Protein AF-A0A3E0WHJ1-F1 (afdb_monomer_lite)

Organism: NCBI:txid351052

Foldseek 3Di:
DPPQCVLCVVVVPPDQLLLSLLSSVVSVPDDLVNLQQDFLQNLLPDPDPPVNVVSSVVLQVQAPDNPRRQRSAADSVNHGDDSVVSVVSNQVSCVVRPVDRCPPVVSVVVVVVVVPD

Structure (mmCIF, N/CA/C/O backbone):
data_AF-A0A3E0WHJ1-F1
#
_entry.id   AF-A0A3E0WHJ1-F1
#
loop_
_atom_site.group_PDB
_atom_site.id
_atom_site.type_symbol
_atom_site.label_atom_id
_atom_site.label_alt_id
_atom_site.label_comp_id
_atom_site.label_asym_id
_atom_site.label_entity_id
_atom_site.label_seq_id
_atom_site.pdbx_PDB_ins_code
_atom_site.Cartn_x
_atom_site.Cartn_y
_atom_site.Cartn_z
_atom_site.occupancy
_atom_site.B_iso_or_equiv
_atom_site.auth_seq_id
_atom_site.auth_comp_id
_atom_site.auth_asym_id
_atom_site.auth_atom_id
_atom_site.pdbx_PDB_model_num
ATOM 1 N N . MET A 1 1 ? -18.400 -5.402 -0.397 1.00 41.28 1 MET A N 1
ATOM 2 C CA . MET A 1 1 ? -17.145 -4.955 0.248 1.00 41.28 1 MET A CA 1
ATOM 3 C C . MET A 1 1 ? -17.197 -3.437 0.461 1.00 41.28 1 MET A C 1
ATOM 5 O O . MET A 1 1 ? -16.656 -2.709 -0.348 1.00 41.28 1 MET A O 1
ATOM 9 N N . GLY A 1 2 ? -17.919 -2.938 1.480 1.00 45.31 2 GLY A N 1
ATOM 10 C CA . GLY A 1 2 ? -18.137 -1.483 1.681 1.00 45.31 2 GLY A CA 1
ATOM 11 C C . GLY A 1 2 ? -17.780 -0.936 3.072 1.00 45.31 2 GLY A C 1
ATOM 12 O O . GLY A 1 2 ? -17.777 0.267 3.283 1.00 45.31 2 GLY A O 1
ATOM 13 N N . VAL A 1 3 ? -17.441 -1.806 4.029 1.00 48.66 3 VAL A N 1
ATOM 14 C CA . VAL A 1 3 ? -17.268 -1.435 5.450 1.00 48.66 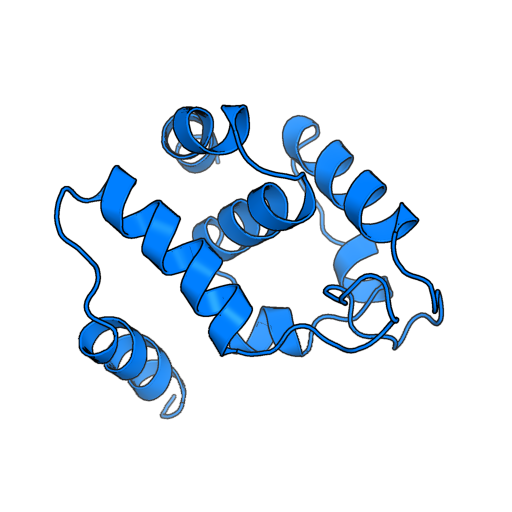3 VAL A CA 1
ATOM 15 C C . VAL A 1 3 ? -15.883 -0.831 5.745 1.00 48.66 3 VAL A C 1
ATOM 17 O O . VAL A 1 3 ? -15.711 -0.108 6.725 1.00 48.66 3 VAL A O 1
ATOM 20 N N . CYS A 1 4 ? -14.887 -1.116 4.902 1.00 57.88 4 CYS A N 1
ATOM 21 C CA . CYS A 1 4 ? -13.504 -0.672 5.076 1.00 57.88 4 CYS A CA 1
ATOM 22 C C . CYS A 1 4 ? -13.339 0.838 4.797 1.00 57.88 4 CYS A C 1
ATOM 24 O O . CYS A 1 4 ? -12.754 1.569 5.598 1.00 57.88 4 CYS A O 1
ATOM 26 N N . MET A 1 5 ? -13.947 1.338 3.717 1.00 63.97 5 MET A N 1
ATOM 27 C CA . MET A 1 5 ? -13.789 2.727 3.267 1.00 63.97 5 MET A CA 1
ATOM 28 C C . MET A 1 5 ? -14.422 3.759 4.201 1.00 63.97 5 MET A C 1
ATOM 30 O O . MET A 1 5 ? -13.793 4.772 4.503 1.00 63.97 5 MET A O 1
ATOM 34 N N . GLU A 1 6 ? -15.622 3.498 4.723 1.00 63.22 6 GLU A N 1
ATOM 35 C CA . GLU A 1 6 ? -16.288 4.406 5.670 1.00 63.22 6 GLU A CA 1
ATOM 36 C C . GLU A 1 6 ? -15.483 4.569 6.965 1.00 63.22 6 GLU A C 1
ATOM 38 O O . GLU A 1 6 ? -15.370 5.669 7.508 1.00 63.22 6 GLU A O 1
ATOM 43 N N . LYS A 1 7 ? -14.855 3.481 7.430 1.00 62.56 7 LYS A N 1
ATOM 44 C CA . LYS A 1 7 ? -13.991 3.494 8.615 1.00 62.56 7 LYS A CA 1
ATOM 45 C C . LYS A 1 7 ? -12.646 4.169 8.350 1.00 62.56 7 LYS A C 1
ATOM 47 O O . LYS A 1 7 ? -12.102 4.778 9.263 1.00 62.56 7 LYS A O 1
ATOM 52 N N . LEU A 1 8 ? -12.113 4.100 7.128 1.00 65.81 8 LEU A N 1
ATOM 53 C CA . LEU A 1 8 ? -10.827 4.708 6.752 1.00 65.81 8 LEU A CA 1
ATOM 54 C C . LEU A 1 8 ? -10.937 6.165 6.259 1.00 65.81 8 LEU A C 1
ATOM 56 O O . LEU A 1 8 ? -9.955 6.911 6.312 1.00 65.81 8 LEU A O 1
ATOM 60 N N . GLN A 1 9 ? -12.123 6.616 5.848 1.00 66.81 9 GLN A N 1
ATOM 61 C CA . GLN A 1 9 ? -12.393 7.971 5.345 1.00 66.81 9 GLN A CA 1
ATOM 62 C C . GLN A 1 9 ? -11.856 9.112 6.238 1.00 66.81 9 GLN A C 1
ATOM 64 O O . GLN A 1 9 ? -11.198 10.022 5.711 1.00 66.81 9 GLN A O 1
ATOM 69 N N . PRO A 1 10 ? -12.035 9.087 7.578 1.00 66.81 10 PRO A N 1
ATOM 70 C CA . PRO A 1 10 ? -11.486 10.121 8.462 1.00 66.81 10 PRO A CA 1
ATOM 71 C C . PRO A 1 10 ? -9.954 10.241 8.393 1.00 66.81 10 PRO A C 1
ATOM 73 O O . PRO A 1 10 ? -9.392 11.315 8.624 1.00 66.81 10 PRO A O 1
ATOM 76 N N . PHE A 1 11 ? -9.271 9.155 8.031 1.00 63.72 11 PHE A N 1
ATOM 77 C CA . PHE A 1 11 ? -7.814 9.027 8.011 1.00 63.72 11 PHE A CA 1
ATOM 78 C C . PHE A 1 11 ? -7.219 9.477 6.681 1.00 63.72 11 PHE A C 1
ATOM 80 O O . PHE A 1 11 ? -6.072 9.932 6.636 1.00 63.72 11 PHE A O 1
ATOM 87 N N . PHE A 1 12 ? -7.997 9.410 5.601 1.00 69.50 12 PHE A N 1
ATOM 88 C CA . PHE A 1 12 ? -7.548 9.820 4.277 1.00 69.50 12 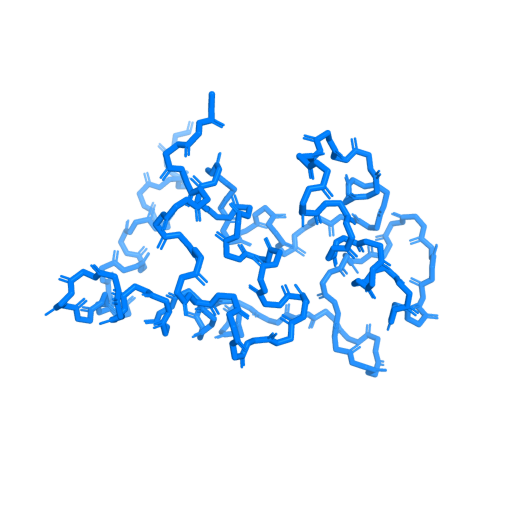PHE A CA 1
ATOM 89 C C . PHE A 1 12 ? -7.374 11.335 4.171 1.00 69.50 12 PHE A C 1
ATOM 91 O O . PHE A 1 12 ? -6.382 11.788 3.607 1.00 69.50 12 PHE A O 1
ATOM 98 N N . ARG A 1 13 ? -8.212 12.145 4.828 1.00 65.88 13 ARG A N 1
ATOM 99 C CA . ARG A 1 13 ? -8.209 13.618 4.675 1.00 65.88 13 ARG A CA 1
ATOM 100 C C . ARG A 1 13 ? -6.865 14.324 4.913 1.00 65.88 13 ARG A C 1
ATOM 102 O O . ARG A 1 13 ? -6.670 15.416 4.394 1.00 65.88 13 ARG A O 1
ATOM 109 N N . ARG A 1 14 ? -5.941 13.748 5.692 1.00 67.62 14 ARG A N 1
ATOM 110 C CA . ARG A 1 14 ? -4.668 14.402 6.079 1.00 67.62 14 ARG A CA 1
ATOM 111 C C . ARG A 1 14 ? -3.405 13.639 5.682 1.00 67.62 14 ARG A C 1
ATOM 113 O O . ARG A 1 14 ? -2.312 13.992 6.121 1.00 67.62 14 ARG A O 1
ATOM 120 N N . ARG A 1 15 ? -3.532 12.568 4.899 1.00 73.56 15 ARG A N 1
ATOM 121 C CA . ARG A 1 15 ? -2.405 11.683 4.565 1.00 73.56 15 ARG A CA 1
ATOM 122 C C . ARG A 1 15 ? -1.975 11.838 3.110 1.00 73.56 15 ARG A C 1
ATOM 124 O O . ARG A 1 15 ? -2.844 12.084 2.280 1.00 73.56 15 ARG A O 1
ATOM 131 N N . PRO A 1 16 ? -0.689 11.647 2.781 1.00 84.88 16 PRO A N 1
ATOM 132 C CA . PRO A 1 16 ? -0.262 11.425 1.404 1.00 84.88 16 PRO A CA 1
ATOM 133 C C . PRO A 1 16 ? -0.848 10.122 0.852 1.00 84.88 16 PRO A C 1
ATOM 135 O O . PRO A 1 16 ? -1.065 9.172 1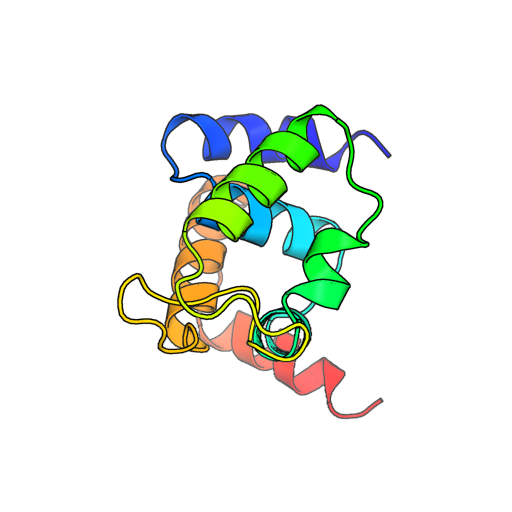.609 1.00 84.88 16 PRO A O 1
ATOM 138 N N . SER A 1 17 ? -1.033 10.051 -0.460 1.00 88.56 17 SER A N 1
ATOM 139 C CA . SER A 1 17 ? -1.707 8.943 -1.152 1.00 88.56 17 SER A CA 1
ATOM 140 C C . SER A 1 17 ? -1.069 7.582 -0.903 1.00 88.56 17 SER A C 1
ATOM 142 O O . SER A 1 17 ? -1.776 6.633 -0.582 1.00 88.56 17 SER A O 1
ATOM 144 N N . LYS A 1 18 ? 0.267 7.511 -0.856 1.00 89.50 18 LYS A N 1
ATOM 145 C CA . LYS A 1 18 ? 1.000 6.296 -0.466 1.00 89.50 18 LYS A CA 1
ATOM 146 C C . LYS A 1 18 ? 0.579 5.751 0.899 1.00 89.50 18 LYS A C 1
ATOM 148 O O . LYS A 1 18 ? 0.360 4.558 1.050 1.00 89.50 18 LYS A O 1
ATOM 153 N N . SER A 1 19 ? 0.430 6.619 1.902 1.00 86.44 19 SER A N 1
ATOM 154 C CA . SER A 1 19 ? -0.021 6.189 3.230 1.00 86.44 19 SER A CA 1
ATOM 155 C C . SER A 1 19 ? -1.489 5.766 3.229 1.00 86.44 19 SER A C 1
ATOM 157 O O . SER A 1 19 ? -1.836 4.849 3.961 1.00 86.44 19 SER A O 1
ATOM 159 N N . ARG A 1 20 ? -2.347 6.414 2.429 1.00 85.75 20 ARG A N 1
ATOM 160 C CA . ARG A 1 20 ? -3.761 6.018 2.288 1.00 85.75 20 ARG A CA 1
ATOM 161 C C . ARG A 1 20 ? -3.879 4.623 1.686 1.00 85.75 20 ARG A C 1
ATOM 163 O O . ARG A 1 20 ? -4.602 3.795 2.224 1.00 85.75 20 ARG A O 1
ATOM 170 N N . LEU A 1 21 ? -3.105 4.365 0.635 1.00 89.31 21 LEU A N 1
ATOM 171 C CA . LEU A 1 21 ? -3.044 3.077 -0.041 1.00 89.31 21 LEU A CA 1
ATOM 172 C C . LEU A 1 21 ? -2.552 1.965 0.892 1.00 89.31 21 LEU A C 1
ATOM 174 O O . LEU A 1 21 ? -3.211 0.942 0.999 1.00 89.31 21 LEU A O 1
ATOM 178 N N . ILE A 1 22 ? -1.461 2.192 1.634 1.00 88.69 22 ILE A N 1
ATOM 179 C CA . ILE A 1 22 ? -0.963 1.231 2.635 1.00 88.69 22 ILE A CA 1
ATOM 180 C C . ILE A 1 22 ? -2.054 0.889 3.658 1.00 88.69 22 ILE A C 1
ATOM 182 O O . ILE A 1 22 ? -2.258 -0.278 3.970 1.00 88.69 22 ILE A O 1
ATOM 186 N N . LEU A 1 23 ? -2.773 1.893 4.170 1.00 82.56 23 LEU A N 1
ATOM 187 C CA . LEU A 1 23 ? -3.840 1.665 5.147 1.00 82.56 23 LEU A CA 1
ATOM 188 C C . LEU A 1 23 ? -5.006 0.864 4.574 1.00 82.56 23 LEU A C 1
ATOM 190 O O . LEU A 1 23 ? -5.524 -0.008 5.264 1.00 82.56 23 LEU A O 1
ATOM 194 N N . PHE A 1 24 ? -5.398 1.155 3.334 1.00 84.19 24 PHE A N 1
ATOM 195 C CA . PHE A 1 24 ? -6.427 0.390 2.642 1.00 84.19 24 PHE A CA 1
ATOM 196 C C . PHE A 1 24 ? -6.004 -1.071 2.466 1.00 84.19 24 PHE A C 1
ATOM 198 O O . PHE A 1 24 ? -6.726 -1.959 2.896 1.00 84.19 24 PHE A O 1
ATOM 205 N N . LEU A 1 25 ? -4.810 -1.323 1.923 1.00 86.44 25 LEU A N 1
ATOM 206 C CA . LEU A 1 25 ? -4.330 -2.684 1.672 1.00 86.44 25 LEU A CA 1
ATOM 207 C C . LEU A 1 25 ? -4.230 -3.505 2.965 1.00 86.44 25 LEU A C 1
ATOM 209 O O . LEU A 1 25 ? -4.671 -4.647 3.002 1.00 86.44 25 LEU A O 1
ATOM 213 N N . VAL A 1 26 ? -3.739 -2.918 4.059 1.00 81.69 26 VAL A N 1
ATOM 214 C CA . VAL A 1 26 ? -3.725 -3.609 5.361 1.00 81.69 26 VAL A CA 1
ATOM 215 C C . VAL A 1 26 ? -5.138 -3.939 5.839 1.00 81.69 26 VAL A C 1
ATOM 217 O O . VAL A 1 26 ? -5.375 -5.024 6.363 1.00 81.69 26 VAL A O 1
ATOM 220 N N . ALA A 1 27 ? -6.093 -3.029 5.654 1.00 76.44 27 ALA A N 1
ATOM 221 C CA . ALA A 1 27 ? -7.478 -3.265 6.045 1.00 76.44 27 ALA A CA 1
ATOM 222 C C . ALA A 1 27 ? -8.197 -4.299 5.153 1.00 76.44 27 ALA A C 1
ATOM 224 O O . ALA A 1 27 ? -9.110 -4.967 5.634 1.00 76.44 27 ALA A O 1
ATOM 225 N N . GLU A 1 28 ? -7.755 -4.475 3.905 1.00 78.31 28 GLU A N 1
ATOM 226 C CA . GLU A 1 28 ? -8.181 -5.564 3.012 1.00 78.31 28 GLU A CA 1
ATOM 227 C C . GLU A 1 28 ? -7.480 -6.904 3.311 1.00 78.31 28 GLU A C 1
ATOM 229 O O . GLU A 1 28 ? -7.817 -7.921 2.710 1.00 78.31 28 GLU A O 1
ATOM 234 N N . GLY A 1 29 ? -6.541 -6.931 4.264 1.00 75.81 29 GLY A N 1
ATOM 235 C CA . GLY A 1 29 ? -5.917 -8.157 4.768 1.00 75.81 29 GLY A CA 1
ATOM 236 C C . GLY A 1 29 ? -4.465 -8.383 4.346 1.00 75.81 29 GLY A C 1
ATOM 237 O O . GLY A 1 29 ? -3.908 -9.421 4.688 1.00 75.81 29 GLY A O 1
ATOM 238 N N . TYR A 1 30 ? -3.823 -7.438 3.651 1.00 82.38 30 TYR A N 1
ATOM 239 C CA . TYR A 1 30 ? -2.396 -7.555 3.331 1.00 82.38 30 TYR A CA 1
ATOM 240 C C . TYR A 1 30 ? -1.536 -7.401 4.591 1.00 82.38 30 TYR A C 1
ATOM 242 O O . TYR A 1 30 ? -1.672 -6.426 5.341 1.00 82.38 30 TYR A O 1
ATOM 250 N N . SER A 1 31 ? -0.597 -8.324 4.801 1.00 81.56 31 SER A N 1
ATOM 251 C CA . SER A 1 31 ? 0.362 -8.224 5.902 1.00 81.56 31 SER A CA 1
ATOM 252 C C . SER A 1 31 ? 1.474 -7.209 5.586 1.00 81.56 31 SER A C 1
ATOM 254 O O . SER A 1 31 ? 1.740 -6.871 4.432 1.00 81.56 31 SER A O 1
ATOM 256 N N . VAL A 1 32 ? 2.178 -6.707 6.609 1.00 82.88 32 VAL A N 1
ATOM 257 C CA . VAL A 1 32 ? 3.347 -5.831 6.383 1.00 82.88 32 VAL A CA 1
ATOM 258 C C . VAL A 1 32 ? 4.459 -6.529 5.584 1.00 82.88 32 VAL A C 1
ATOM 260 O O . VAL A 1 32 ? 5.002 -5.886 4.683 1.00 82.88 32 VAL A O 1
ATOM 263 N N . PRO A 1 33 ? 4.807 -7.805 5.849 1.00 83.81 33 PRO A N 1
ATOM 264 C CA . PRO A 1 33 ? 5.720 -8.558 4.991 1.00 83.81 33 PRO A CA 1
ATOM 265 C C . PRO A 1 33 ? 5.299 -8.602 3.517 1.00 83.81 33 PRO A C 1
ATOM 267 O O . PRO A 1 33 ? 6.159 -8.413 2.653 1.00 83.81 33 PRO A O 1
ATOM 270 N N . ASP A 1 34 ? 4.006 -8.770 3.222 1.00 87.69 34 ASP A N 1
ATOM 271 C CA . ASP A 1 34 ? 3.505 -8.769 1.839 1.00 87.69 34 ASP A CA 1
ATOM 272 C C . ASP A 1 34 ? 3.754 -7.421 1.174 1.00 87.69 34 ASP A C 1
ATOM 274 O O . ASP A 1 34 ? 4.295 -7.349 0.074 1.00 87.69 34 ASP A O 1
ATOM 278 N N . LEU A 1 35 ? 3.442 -6.329 1.873 1.00 90.00 35 LEU A N 1
ATOM 279 C CA . LEU A 1 35 ? 3.644 -4.979 1.348 1.00 90.00 35 LEU A CA 1
ATOM 280 C C . LEU A 1 35 ? 5.126 -4.628 1.152 1.00 90.00 35 LEU A C 1
ATOM 282 O O . LEU A 1 35 ? 5.455 -3.865 0.247 1.00 90.00 35 LEU A O 1
ATOM 286 N N . LEU A 1 36 ? 6.028 -5.176 1.973 1.00 87.31 36 LEU A N 1
ATOM 287 C CA . LEU A 1 36 ? 7.476 -5.004 1.804 1.00 87.31 36 LEU A CA 1
ATOM 288 C C . LEU A 1 36 ? 8.005 -5.719 0.556 1.00 87.31 36 LEU A C 1
ATOM 290 O O . LEU A 1 36 ? 8.946 -5.232 -0.072 1.00 87.31 36 LEU A O 1
ATOM 294 N N . ARG A 1 37 ? 7.424 -6.877 0.225 1.00 89.38 37 ARG A N 1
ATOM 295 C CA . ARG A 1 37 ? 7.814 -7.703 -0.927 1.00 89.38 37 ARG A CA 1
ATOM 296 C C . ARG A 1 37 ? 7.080 -7.319 -2.209 1.00 89.38 37 ARG A C 1
ATOM 298 O O . ARG A 1 37 ? 7.575 -7.645 -3.282 1.00 89.38 37 ARG A O 1
ATOM 305 N N . MET A 1 38 ? 5.958 -6.609 -2.094 1.00 93.56 38 MET A N 1
ATOM 306 C CA . MET A 1 38 ? 5.127 -6.199 -3.220 1.00 93.56 38 MET A CA 1
ATOM 307 C C . MET A 1 38 ? 5.934 -5.395 -4.236 1.00 93.56 38 MET A C 1
ATOM 309 O O . MET A 1 38 ? 6.495 -4.339 -3.930 1.00 93.56 38 MET A O 1
ATOM 313 N N . SER A 1 39 ? 5.956 -5.898 -5.459 1.00 93.56 39 SER A N 1
ATOM 314 C CA . SER A 1 39 ? 6.589 -5.280 -6.614 1.00 93.56 39 SER A CA 1
ATOM 315 C C . SER A 1 39 ? 5.683 -4.247 -7.283 1.00 93.56 39 SER A C 1
ATOM 317 O O . SER A 1 39 ? 4.461 -4.244 -7.109 1.00 93.56 39 SER A O 1
ATOM 319 N N . VAL A 1 40 ? 6.276 -3.364 -8.088 1.00 91.44 40 VAL A N 1
ATOM 320 C CA . VAL A 1 40 ? 5.549 -2.387 -8.916 1.00 91.44 40 VAL A CA 1
ATOM 321 C C . VAL A 1 40 ? 4.488 -3.069 -9.786 1.00 91.44 40 VAL A C 1
ATOM 323 O O . VAL A 1 40 ? 3.374 -2.558 -9.896 1.00 91.44 40 VAL A O 1
ATOM 326 N N . LYS A 1 41 ? 4.813 -4.230 -10.369 1.00 93.00 41 LYS A N 1
ATOM 327 C CA . LYS A 1 41 ? 3.890 -5.019 -11.197 1.00 93.00 41 LYS A CA 1
ATOM 328 C C . LYS A 1 41 ? 2.721 -5.597 -10.403 1.00 93.00 41 LYS A C 1
ATOM 330 O O . LYS A 1 41 ? 1.579 -5.563 -10.857 1.00 93.00 41 LYS A O 1
ATOM 335 N N . GLU A 1 42 ? 2.992 -6.139 -9.221 1.00 94.12 42 GLU A N 1
ATOM 336 C CA . GLU A 1 42 ? 1.929 -6.639 -8.343 1.00 94.12 42 GLU A CA 1
ATOM 337 C C . GLU A 1 42 ? 1.017 -5.493 -7.917 1.00 94.12 42 GLU A C 1
ATOM 339 O O . GLU A 1 42 ? -0.197 -5.601 -8.053 1.00 94.12 42 GLU A O 1
ATOM 344 N N . LEU A 1 43 ? 1.586 -4.352 -7.512 1.00 94.06 43 LEU A N 1
ATOM 345 C CA . LEU A 1 43 ? 0.791 -3.188 -7.132 1.00 94.06 43 LEU A CA 1
ATOM 346 C C . LEU A 1 43 ? -0.075 -2.670 -8.294 1.00 94.06 43 LEU A C 1
ATOM 348 O O . LEU A 1 43 ? -1.234 -2.320 -8.075 1.00 94.06 43 LEU A O 1
ATOM 352 N N . SER A 1 44 ? 0.459 -2.612 -9.518 1.00 92.31 44 SER A N 1
ATOM 353 C CA . SER A 1 44 ? -0.279 -2.115 -10.690 1.00 92.31 44 SER A CA 1
ATOM 354 C C . SER A 1 44 ? -1.411 -3.043 -11.137 1.00 92.31 44 SER A C 1
ATOM 356 O O . SER A 1 44 ? -2.382 -2.568 -11.724 1.00 92.31 44 SER A O 1
ATOM 358 N N . SER A 1 45 ? -1.313 -4.338 -10.825 1.00 93.69 45 SER A N 1
ATOM 359 C CA . SER A 1 45 ? -2.303 -5.360 -11.185 1.00 93.69 45 SER A CA 1
ATOM 360 C C . SER A 1 45 ? -3.382 -5.597 -10.126 1.00 93.69 45 SER A C 1
ATOM 362 O O . SER A 1 45 ? -4.311 -6.361 -10.383 1.00 93.69 45 SER A O 1
ATOM 364 N N . LEU A 1 46 ? -3.306 -4.934 -8.964 1.00 92.56 46 LEU A N 1
ATOM 365 C CA . LEU A 1 46 ? -4.356 -5.024 -7.952 1.00 92.56 46 LEU A CA 1
ATOM 366 C C . LEU A 1 46 ? -5.686 -4.481 -8.487 1.00 92.56 46 LEU A C 1
ATOM 368 O O . LEU A 1 46 ? -5.758 -3.342 -8.967 1.00 92.56 46 LEU A O 1
ATOM 372 N N . ASP A 1 47 ? -6.739 -5.281 -8.327 1.00 91.44 47 ASP A N 1
ATOM 373 C CA . ASP A 1 47 ? -8.119 -4.875 -8.580 1.00 91.44 47 ASP A CA 1
ATOM 374 C C . ASP A 1 47 ? -8.635 -4.062 -7.385 1.00 91.44 47 ASP A C 1
ATOM 376 O O . ASP A 1 47 ? -9.118 -4.596 -6.386 1.00 91.44 47 ASP A O 1
ATOM 380 N N . LEU A 1 48 ? -8.411 -2.748 -7.447 1.00 89.12 48 LEU A N 1
ATOM 381 C CA . LEU A 1 48 ? -8.754 -1.807 -6.384 1.00 89.12 48 LEU A CA 1
ATOM 382 C C . LEU A 1 48 ? -10.041 -1.052 -6.736 1.00 89.12 48 LEU A C 1
ATOM 384 O O . LEU A 1 48 ? -10.218 -0.676 -7.897 1.00 89.12 48 LEU A O 1
ATOM 388 N N . PRO A 1 49 ? -10.889 -0.721 -5.742 1.00 86.94 49 PRO A N 1
ATOM 389 C CA . PRO A 1 49 ? -12.011 0.189 -5.950 1.00 86.94 49 PRO A CA 1
ATOM 390 C C . PRO A 1 49 ? -11.560 1.503 -6.601 1.00 86.94 49 PRO A C 1
ATOM 392 O O . PRO A 1 49 ? -10.472 1.999 -6.304 1.00 86.94 49 PRO A O 1
ATOM 395 N N . GLU A 1 50 ? -12.413 2.104 -7.435 1.00 85.75 50 GLU A N 1
ATOM 396 C CA . GLU A 1 50 ? -12.105 3.332 -8.192 1.00 85.75 50 GLU A CA 1
ATOM 397 C C . GLU A 1 50 ? -11.594 4.478 -7.298 1.00 85.75 50 GLU A C 1
ATOM 399 O O . GLU A 1 50 ? -10.655 5.191 -7.638 1.00 85.75 50 GLU A O 1
ATOM 404 N N . GLU A 1 51 ? -12.149 4.611 -6.095 1.00 82.12 51 GLU A N 1
ATOM 405 C CA . GLU A 1 51 ? -11.735 5.629 -5.123 1.00 82.12 51 GLU A CA 1
ATOM 406 C C . GLU A 1 51 ? -10.286 5.451 -4.631 1.00 82.12 51 GLU A C 1
ATOM 408 O O . GLU A 1 51 ? -9.637 6.414 -4.214 1.00 82.12 51 GLU A O 1
ATOM 413 N N . ILE A 1 52 ? -9.774 4.219 -4.664 1.00 87.81 52 ILE A N 1
ATOM 414 C CA . ILE A 1 52 ? -8.434 3.844 -4.202 1.00 87.81 52 ILE A CA 1
ATOM 415 C C . ILE A 1 52 ? -7.442 3.733 -5.360 1.00 87.81 52 ILE A C 1
ATOM 417 O O . ILE A 1 52 ? -6.252 4.004 -5.163 1.00 87.81 52 ILE A O 1
ATOM 421 N N . SER A 1 53 ? -7.903 3.388 -6.565 1.00 90.38 53 SER A N 1
ATOM 422 C CA . SER A 1 53 ? -7.047 3.257 -7.750 1.00 90.38 53 SER A CA 1
ATOM 423 C C . SER A 1 53 ? -6.267 4.547 -8.035 1.00 90.38 53 SER A C 1
ATOM 425 O O . SER A 1 53 ? -5.070 4.491 -8.310 1.00 90.38 53 SER A O 1
ATOM 427 N N . HIS A 1 54 ? -6.873 5.715 -7.803 1.00 90.50 54 HIS A N 1
ATOM 428 C CA . HIS A 1 54 ? -6.178 7.001 -7.889 1.00 90.50 54 HIS A CA 1
ATOM 429 C C . HIS A 1 54 ? -4.951 7.093 -6.953 1.00 90.50 54 HIS A C 1
ATOM 431 O O . HIS A 1 54 ? -3.902 7.602 -7.351 1.00 90.50 54 HIS A O 1
ATOM 437 N N . TYR A 1 55 ? -5.021 6.557 -5.726 1.00 90.44 55 TYR A N 1
ATOM 438 C CA . TYR A 1 55 ? -3.877 6.559 -4.799 1.00 90.44 55 TYR A CA 1
ATOM 439 C C . TYR A 1 55 ? -2.775 5.583 -5.205 1.00 90.44 55 TYR A C 1
ATOM 441 O O . TYR A 1 55 ? -1.597 5.856 -4.942 1.00 90.44 55 TYR A O 1
ATOM 449 N N . ARG A 1 56 ? -3.140 4.459 -5.831 1.00 92.94 56 ARG A N 1
ATOM 450 C CA . ARG A 1 56 ? -2.185 3.547 -6.471 1.00 92.94 56 ARG A CA 1
ATOM 451 C C . ARG A 1 56 ? -1.441 4.274 -7.579 1.00 92.94 56 ARG A C 1
ATOM 453 O O . ARG A 1 56 ? -0.214 4.304 -7.548 1.00 92.94 56 ARG A O 1
ATOM 460 N N . ASP A 1 57 ? -2.165 4.914 -8.485 1.00 91.44 57 ASP A N 1
ATOM 461 C CA . ASP A 1 57 ? -1.575 5.570 -9.651 1.00 91.44 57 ASP A CA 1
ATOM 462 C C . ASP A 1 57 ? -0.636 6.712 -9.231 1.00 91.44 57 ASP A C 1
ATOM 464 O O . ASP A 1 57 ? 0.503 6.783 -9.692 1.00 91.44 57 ASP A O 1
ATOM 468 N N . GLU A 1 58 ? -1.034 7.536 -8.255 1.00 89.75 58 GLU A N 1
ATOM 469 C CA . GLU A 1 58 ? -0.132 8.535 -7.673 1.00 89.75 58 GLU A CA 1
ATOM 470 C C . GLU A 1 58 ? 1.094 7.902 -7.008 1.00 89.75 58 GLU A C 1
ATOM 472 O O . GLU A 1 58 ? 2.204 8.411 -7.145 1.00 89.75 58 GLU A O 1
ATOM 477 N N . THR A 1 59 ? 0.922 6.792 -6.286 1.00 89.25 59 THR A N 1
ATOM 478 C CA . THR A 1 59 ? 2.043 6.093 -5.643 1.00 89.25 59 THR A CA 1
ATOM 479 C C . THR A 1 59 ? 3.053 5.602 -6.675 1.00 89.25 59 THR A C 1
ATOM 481 O O . THR A 1 59 ? 4.251 5.797 -6.458 1.00 89.25 59 THR A O 1
ATOM 484 N N . LEU A 1 60 ? 2.573 5.044 -7.791 1.00 89.00 60 LEU A N 1
ATOM 485 C CA . LEU A 1 60 ? 3.381 4.554 -8.907 1.00 89.00 60 LEU A CA 1
ATOM 486 C C . LEU A 1 60 ? 4.132 5.687 -9.626 1.00 89.00 60 LEU A C 1
ATOM 488 O O . LEU A 1 60 ? 5.306 5.522 -9.948 1.00 89.00 60 LEU A O 1
ATOM 492 N N . LEU A 1 61 ? 3.516 6.865 -9.792 1.00 86.00 61 LEU A N 1
ATOM 493 C CA . LEU A 1 61 ? 4.155 8.036 -10.419 1.00 86.00 61 LEU A CA 1
ATOM 494 C C . LEU A 1 6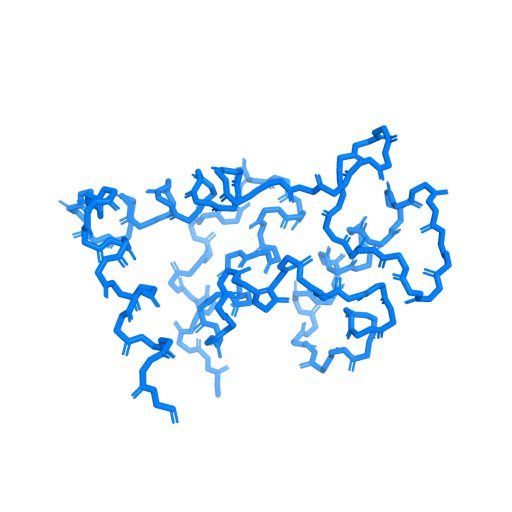1 ? 5.408 8.532 -9.676 1.00 86.00 61 LEU A C 1
ATOM 496 O O . LEU A 1 61 ? 6.284 9.147 -10.282 1.00 86.00 61 LEU A O 1
ATOM 500 N N . PHE A 1 62 ? 5.510 8.289 -8.367 1.00 77.56 62 PHE A N 1
ATOM 501 C CA . PHE A 1 62 ? 6.658 8.718 -7.557 1.00 77.56 62 PHE A CA 1
ATOM 502 C C . PHE A 1 62 ? 7.786 7.683 -7.470 1.00 77.56 62 PHE A C 1
ATOM 504 O O . PHE A 1 62 ? 8.775 7.926 -6.767 1.00 77.56 62 PHE A O 1
ATOM 511 N N . ILE A 1 63 ? 7.648 6.533 -8.130 1.00 81.50 63 ILE A N 1
ATOM 512 C CA . ILE A 1 63 ? 8.664 5.482 -8.117 1.00 81.50 63 ILE A CA 1
ATOM 513 C C . ILE A 1 63 ? 9.725 5.826 -9.162 1.00 81.50 63 ILE A C 1
ATOM 515 O O . ILE A 1 63 ? 9.443 5.965 -10.347 1.00 81.50 63 ILE A O 1
ATOM 519 N N . LYS A 1 64 ? 10.964 6.010 -8.696 1.00 66.44 64 LYS A N 1
ATOM 520 C CA . LYS A 1 64 ? 12.090 6.445 -9.534 1.00 66.44 64 LYS A CA 1
ATOM 521 C C . LYS A 1 64 ? 12.633 5.316 -10.420 1.00 66.44 64 LYS A C 1
ATOM 523 O O . LYS A 1 64 ? 13.161 5.593 -11.491 1.00 66.44 64 LYS A O 1
ATOM 528 N N . ASP A 1 65 ? 12.524 4.075 -9.949 1.00 66.44 65 ASP A N 1
ATOM 529 C CA . ASP A 1 65 ? 12.873 2.855 -10.677 1.00 66.44 65 ASP A CA 1
ATOM 530 C C . ASP A 1 65 ? 11.583 2.117 -11.045 1.00 66.44 65 ASP A C 1
ATOM 532 O O . ASP A 1 65 ? 10.947 1.490 -10.201 1.00 66.44 65 ASP A O 1
ATOM 536 N N . THR A 1 66 ? 11.170 2.245 -12.302 1.00 66.19 66 THR A N 1
ATOM 537 C CA . THR A 1 66 ? 9.929 1.655 -12.817 1.00 66.19 66 THR A CA 1
ATOM 538 C C . THR A 1 66 ? 10.115 0.215 -13.288 1.00 66.19 66 THR A C 1
ATOM 540 O O . THR A 1 66 ? 9.259 -0.294 -14.013 1.00 66.19 66 THR A O 1
ATOM 543 N N . SER A 1 67 ? 11.232 -0.442 -12.950 1.00 76.88 67 SER A N 1
ATOM 544 C CA . SER A 1 67 ? 11.388 -1.860 -13.265 1.00 76.88 67 SER A CA 1
ATOM 545 C C . SER A 1 67 ? 10.282 -2.670 -12.588 1.00 76.88 67 SER A C 1
ATOM 547 O O . SER A 1 67 ? 9.923 -2.437 -11.435 1.00 76.88 67 SER A O 1
ATOM 549 N N . GLU A 1 68 ? 9.715 -3.631 -13.318 1.00 76.62 68 GLU A N 1
ATOM 550 C CA . GLU A 1 68 ? 8.555 -4.402 -12.852 1.00 76.62 68 GLU A CA 1
ATOM 551 C C . GLU A 1 68 ? 8.800 -5.113 -11.512 1.00 76.62 68 GLU A C 1
ATOM 553 O O . GLU A 1 68 ? 7.857 -5.303 -10.748 1.00 76.62 68 GLU A O 1
ATOM 558 N N . GLY A 1 69 ? 10.055 -5.478 -11.224 1.00 81.31 69 GLY A N 1
ATOM 559 C CA . GLY A 1 69 ? 10.479 -6.138 -9.986 1.00 81.31 69 GLY A CA 1
ATOM 560 C C . GLY A 1 69 ? 10.943 -5.194 -8.873 1.00 81.31 69 GLY A C 1
ATOM 561 O O . GLY A 1 69 ? 11.325 -5.668 -7.804 1.00 81.31 69 GLY A O 1
ATOM 562 N N . ALA A 1 70 ? 10.941 -3.878 -9.094 1.00 86.19 70 ALA A N 1
ATOM 563 C CA . ALA A 1 70 ? 11.265 -2.925 -8.044 1.00 86.19 70 ALA A CA 1
ATOM 564 C C . ALA A 1 70 ? 10.198 -2.983 -6.935 1.00 86.19 70 ALA A C 1
ATOM 566 O O . ALA A 1 70 ? 9.012 -3.139 -7.237 1.00 86.19 70 ALA A O 1
ATOM 567 N N . PRO A 1 71 ? 10.571 -2.813 -5.654 1.00 90.44 71 PRO A N 1
ATOM 568 C CA . PRO A 1 71 ? 9.592 -2.710 -4.578 1.00 90.44 71 PRO A CA 1
ATOM 569 C C . PRO A 1 71 ? 8.619 -1.559 -4.838 1.00 90.44 71 PRO A C 1
ATOM 571 O O . PRO A 1 71 ? 9.044 -0.457 -5.178 1.00 90.44 71 PRO A O 1
ATOM 574 N N . ALA A 1 72 ? 7.323 -1.786 -4.663 1.00 91.06 72 ALA A N 1
ATOM 575 C CA . ALA A 1 72 ? 6.288 -0.802 -4.964 1.00 91.06 72 ALA A CA 1
ATOM 576 C C . ALA A 1 72 ? 6.316 0.392 -3.996 1.00 91.06 72 ALA A C 1
ATOM 578 O O . ALA A 1 72 ? 6.082 1.547 -4.360 1.00 91.06 72 ALA A O 1
ATOM 579 N N . PHE A 1 73 ? 6.639 0.126 -2.733 1.00 91.19 73 PHE A N 1
ATOM 580 C CA . PHE A 1 73 ? 6.653 1.130 -1.679 1.00 91.19 73 PHE A CA 1
ATOM 581 C C . PHE A 1 73 ? 8.082 1.574 -1.380 1.00 91.19 73 PHE A C 1
ATOM 583 O O . PHE A 1 73 ? 8.775 1.013 -0.534 1.00 91.19 73 PHE A O 1
ATOM 590 N N . GLN A 1 74 ? 8.521 2.620 -2.078 1.00 87.94 74 GLN A N 1
ATOM 591 C CA . GLN A 1 74 ? 9.853 3.210 -1.916 1.00 87.94 74 GLN A CA 1
ATOM 592 C C . GLN A 1 74 ? 9.801 4.637 -1.373 1.00 87.94 74 GLN A C 1
ATOM 594 O O . GLN A 1 74 ? 8.821 5.367 -1.536 1.00 87.94 74 GLN A O 1
ATOM 599 N N . PHE A 1 75 ? 10.890 5.085 -0.768 1.00 84.38 75 PHE A N 1
ATOM 600 C CA . PHE A 1 75 ? 11.155 6.495 -0.525 1.00 84.38 75 PHE A CA 1
ATOM 601 C C . PHE A 1 75 ? 11.477 7.239 -1.829 1.00 84.38 75 PHE A C 1
ATOM 603 O O . PHE A 1 75 ? 11.817 6.640 -2.844 1.00 84.38 75 PHE A O 1
ATOM 610 N N . LYS A 1 76 ? 11.451 8.579 -1.796 1.00 79.94 76 LYS A N 1
ATOM 611 C CA . LYS A 1 76 ? 11.780 9.426 -2.965 1.00 79.94 76 LYS A CA 1
ATOM 612 C C . LYS A 1 76 ? 13.185 9.186 -3.536 1.00 79.94 76 LYS A C 1
ATOM 614 O O . LYS A 1 76 ? 13.451 9.519 -4.684 1.00 79.94 76 LYS A O 1
ATOM 619 N N . ASN A 1 77 ? 14.098 8.643 -2.733 1.00 82.44 77 ASN A N 1
ATOM 620 C CA . ASN A 1 77 ? 15.452 8.294 -3.159 1.00 82.44 77 ASN A CA 1
ATOM 621 C C . ASN A 1 77 ? 15.547 6.901 -3.817 1.00 82.44 77 ASN A C 1
ATOM 623 O O . ASN A 1 77 ? 16.655 6.483 -4.136 1.00 82.44 77 ASN A O 1
ATOM 627 N N . GLY A 1 78 ? 14.424 6.198 -4.002 1.00 80.75 78 GLY A N 1
ATOM 628 C CA . GLY A 1 78 ? 14.354 4.860 -4.598 1.00 80.75 78 GLY A CA 1
ATOM 629 C C . GLY A 1 78 ? 14.646 3.715 -3.625 1.00 80.75 78 GLY A C 1
ATOM 630 O O . GLY A 1 78 ? 14.594 2.552 -4.008 1.00 80.75 78 GLY A O 1
ATOM 631 N N . ARG A 1 79 ? 14.959 4.003 -2.354 1.00 86.44 79 ARG A N 1
ATOM 632 C CA . ARG A 1 79 ? 15.150 2.940 -1.360 1.00 86.44 79 ARG A CA 1
ATOM 633 C C . ARG A 1 79 ? 13.801 2.355 -0.941 1.00 86.44 79 ARG A C 1
ATOM 635 O O . ARG A 1 79 ? 12.867 3.137 -0.754 1.00 86.44 79 ARG A O 1
ATOM 642 N N . PRO A 1 80 ? 13.695 1.036 -0.718 1.00 86.06 80 PRO A N 1
ATOM 643 C CA . PRO A 1 80 ? 12.482 0.432 -0.175 1.00 86.06 80 PRO A CA 1
ATOM 644 C C . PRO A 1 80 ? 12.118 1.051 1.177 1.00 86.06 80 PRO A C 1
ATOM 646 O O . PRO A 1 80 ? 13.002 1.402 1.967 1.00 86.06 80 PRO A O 1
ATOM 649 N N . MET A 1 81 ? 10.822 1.197 1.438 1.00 89.88 81 MET A N 1
ATOM 650 C CA . MET A 1 81 ? 10.335 1.519 2.777 1.00 89.88 81 MET A CA 1
ATOM 651 C C . MET A 1 81 ? 10.688 0.381 3.734 1.00 89.88 81 MET A C 1
ATOM 653 O O . MET A 1 81 ? 10.634 -0.789 3.362 1.00 89.88 81 MET A O 1
ATOM 657 N N . LEU A 1 82 ? 11.055 0.721 4.968 1.00 85.69 82 LEU A N 1
ATOM 658 C CA . LEU A 1 82 ? 11.405 -0.274 5.973 1.00 85.69 82 LEU A CA 1
ATOM 659 C C . LEU A 1 82 ? 10.168 -0.659 6.782 1.00 85.69 82 LEU A C 1
ATOM 661 O O . LEU A 1 82 ? 9.192 0.089 6.870 1.00 85.69 82 LEU A O 1
ATOM 665 N N . TYR A 1 83 ? 10.243 -1.814 7.442 1.00 82.12 83 TYR A N 1
ATOM 666 C CA . TYR A 1 83 ? 9.190 -2.309 8.330 1.00 82.12 83 TYR A CA 1
ATOM 667 C C . TYR A 1 83 ? 8.697 -1.239 9.323 1.00 82.12 83 TYR A C 1
ATOM 669 O O . TYR A 1 83 ? 7.495 -1.050 9.504 1.00 82.12 83 TYR A O 1
ATOM 677 N N . GLY A 1 84 ? 9.623 -0.481 9.924 1.00 80.69 84 GLY A N 1
ATOM 678 C CA . GLY A 1 84 ? 9.297 0.578 10.884 1.00 80.69 84 GLY A CA 1
ATOM 679 C C . GLY A 1 84 ? 8.431 1.708 10.309 1.00 80.69 84 GLY A C 1
ATOM 680 O O . GLY A 1 84 ? 7.632 2.295 11.040 1.00 80.69 84 GLY A O 1
ATOM 681 N N . ASP A 1 85 ? 8.534 1.991 9.010 1.00 84.50 85 ASP A N 1
ATOM 682 C CA . ASP A 1 85 ? 7.749 3.038 8.351 1.00 84.50 85 ASP A CA 1
ATOM 683 C C . ASP A 1 85 ? 6.316 2.585 8.080 1.00 84.50 85 ASP A C 1
ATOM 685 O O . ASP A 1 85 ? 5.373 3.336 8.347 1.00 84.50 85 ASP A O 1
ATOM 689 N N . PHE A 1 86 ? 6.145 1.340 7.622 1.00 82.38 86 PHE A N 1
ATOM 690 C CA . PHE A 1 86 ? 4.829 0.703 7.525 1.00 82.38 86 PHE A CA 1
ATOM 691 C C . PHE A 1 86 ? 4.155 0.653 8.893 1.00 82.38 86 PHE A C 1
ATOM 693 O O . PHE A 1 86 ? 3.025 1.123 9.039 1.00 82.38 86 PHE A O 1
ATOM 700 N N . HIS A 1 87 ? 4.886 0.192 9.912 1.00 75.00 87 HIS A N 1
ATOM 701 C CA . HIS A 1 87 ? 4.407 0.171 11.289 1.00 75.00 87 HIS A CA 1
ATOM 702 C C . HIS A 1 87 ? 3.965 1.564 11.741 1.00 75.00 87 HIS A C 1
ATOM 704 O O . HIS A 1 87 ? 2.850 1.722 12.219 1.00 75.00 87 HIS A O 1
ATOM 710 N N . ARG A 1 88 ? 4.759 2.615 11.502 1.00 81.06 88 ARG A N 1
ATOM 711 C CA . ARG A 1 88 ? 4.376 3.989 11.866 1.00 81.06 88 ARG A CA 1
ATOM 712 C C . ARG A 1 88 ? 3.072 4.437 11.201 1.00 81.06 88 ARG A C 1
ATOM 714 O O . ARG A 1 88 ? 2.264 5.104 11.852 1.00 81.06 88 ARG A O 1
ATOM 721 N N . VAL A 1 89 ? 2.856 4.106 9.927 1.00 78.81 89 VAL A N 1
ATOM 722 C CA . VAL A 1 89 ? 1.608 4.433 9.215 1.00 78.81 89 VAL A CA 1
ATOM 723 C C . VAL A 1 89 ? 0.420 3.711 9.859 1.00 78.81 89 VAL A C 1
ATOM 725 O O . VAL A 1 89 ? -0.576 4.364 10.184 1.00 78.81 89 VAL A O 1
ATOM 728 N N . ILE A 1 90 ? 0.563 2.411 10.124 1.00 75.50 90 ILE A N 1
ATOM 729 C CA . ILE A 1 90 ? -0.479 1.555 10.710 1.00 75.50 90 ILE A CA 1
ATOM 730 C C . ILE A 1 90 ? -0.764 1.939 12.167 1.00 75.50 90 ILE A C 1
ATOM 732 O O . ILE A 1 90 ? -1.919 2.175 12.508 1.00 75.50 90 ILE A O 1
ATOM 736 N N . SER A 1 91 ? 0.256 2.087 13.020 1.00 73.12 91 SER A N 1
ATOM 737 C CA . SER A 1 91 ? 0.119 2.476 14.433 1.00 73.12 91 SER A CA 1
ATOM 738 C C . SER A 1 91 ? -0.560 3.828 14.600 1.00 73.12 91 SER A C 1
ATOM 740 O O . SER A 1 91 ? -1.332 4.036 15.536 1.00 73.12 91 SER A O 1
ATOM 742 N N . MET A 1 92 ? -0.279 4.782 13.704 1.00 66.06 92 MET A N 1
ATOM 743 C CA . MET A 1 92 ? -1.002 6.045 13.747 1.00 66.06 92 MET A CA 1
ATOM 744 C C . MET A 1 92 ? -2.470 5.854 13.369 1.00 66.06 92 MET A C 1
ATOM 746 O O . MET A 1 92 ? -3.308 6.492 13.988 1.00 66.06 92 MET A O 1
ATOM 750 N N . ALA A 1 93 ? -2.802 5.017 12.384 1.00 64.88 93 ALA A N 1
ATOM 751 C CA . ALA A 1 93 ? -4.200 4.758 12.048 1.00 64.88 93 ALA A CA 1
ATOM 752 C C . ALA A 1 93 ? -4.930 4.026 13.179 1.00 64.88 93 ALA A C 1
ATOM 754 O O . ALA A 1 93 ? -5.970 4.492 13.629 1.00 64.88 93 ALA A O 1
ATOM 755 N N . THR A 1 94 ? -4.356 2.963 13.733 1.00 62.47 94 THR A N 1
ATOM 756 C CA . THR A 1 94 ? -4.976 2.178 14.814 1.00 62.47 94 THR A CA 1
ATOM 757 C C . THR A 1 94 ? -5.189 2.993 16.088 1.00 62.47 94 THR A C 1
ATOM 759 O O . THR A 1 94 ? -6.261 2.897 16.682 1.00 62.47 94 THR A O 1
ATOM 762 N N . ARG A 1 95 ? -4.255 3.888 16.452 1.00 57.94 95 ARG A N 1
ATOM 763 C CA . ARG A 1 95 ? -4.424 4.831 17.577 1.00 57.94 95 ARG A CA 1
ATOM 764 C C . ARG A 1 95 ? -5.657 5.730 17.438 1.00 57.94 95 ARG A C 1
ATOM 766 O O . ARG A 1 95 ? -6.227 6.119 18.447 1.00 57.94 95 ARG A O 1
ATOM 773 N N . TYR A 1 96 ? -6.042 6.076 16.214 1.00 52.69 96 TYR A N 1
ATOM 774 C CA . TYR A 1 96 ? -7.184 6.949 15.935 1.00 52.69 96 TYR A CA 1
ATOM 775 C C . TYR A 1 96 ? -8.472 6.156 15.594 1.00 52.69 96 TYR A C 1
ATOM 777 O O . TYR A 1 96 ? -9.539 6.756 15.577 1.00 52.69 96 TYR A O 1
ATOM 785 N N . VAL A 1 97 ? -8.394 4.836 15.336 1.00 49.06 97 VAL A N 1
ATOM 786 C CA . VAL A 1 97 ? -9.553 3.941 15.083 1.00 49.06 97 VAL A CA 1
ATOM 787 C C . VAL A 1 97 ? -10.051 3.252 16.360 1.00 49.06 97 VAL A C 1
ATOM 789 O O . VAL A 1 97 ? -11.254 3.077 16.525 1.00 49.06 97 VAL A O 1
ATOM 792 N N . LEU A 1 98 ? -9.146 2.804 17.237 1.00 44.25 98 LEU A N 1
ATOM 793 C CA . LEU A 1 98 ? -9.476 1.851 18.309 1.00 44.25 98 LEU A CA 1
ATOM 794 C C . LEU A 1 98 ? -9.571 2.473 19.710 1.00 44.25 98 LEU A C 1
ATOM 796 O O . LEU A 1 98 ? -9.764 1.733 20.673 1.00 44.25 98 LEU A O 1
ATOM 800 N N . ASP A 1 99 ? -9.357 3.788 19.852 1.00 48.47 99 ASP A N 1
ATOM 801 C CA . ASP A 1 99 ? -9.204 4.494 21.146 1.00 48.47 99 ASP A CA 1
ATOM 802 C C . ASP A 1 99 ? -8.194 3.837 22.117 1.00 48.47 99 ASP A C 1
ATOM 804 O O . ASP A 1 99 ? -8.119 4.138 23.309 1.00 48.47 99 ASP A O 1
ATOM 808 N N . LYS A 1 100 ? -7.359 2.939 21.590 1.00 43.81 100 LYS A N 1
ATOM 809 C CA . LYS A 1 100 ? -6.294 2.227 22.282 1.00 43.81 100 LYS A CA 1
ATOM 810 C C . LYS A 1 100 ? -5.093 2.176 21.340 1.00 43.81 100 LYS A C 1
ATOM 812 O O . LYS A 1 100 ? -5.243 1.748 20.194 1.00 43.81 100 LYS A O 1
ATOM 817 N N . PRO A 1 101 ? -3.899 2.624 21.764 1.00 47.31 101 PRO A N 1
ATOM 818 C CA . PRO A 1 101 ? -2.701 2.438 20.963 1.00 47.31 101 PRO A CA 1
ATOM 819 C C . PRO A 1 101 ? -2.445 0.935 20.831 1.00 47.31 101 PRO A C 1
ATOM 821 O O . PRO A 1 101 ? -2.327 0.238 21.837 1.00 47.31 101 PRO A O 1
ATOM 824 N N . LEU A 1 102 ? -2.350 0.437 19.598 1.00 48.03 102 LEU A N 1
ATOM 825 C CA . LEU A 1 102 ? -1.786 -0.885 19.353 1.00 48.03 102 LEU A CA 1
ATOM 826 C C . LEU A 1 102 ? -0.334 -0.809 19.832 1.00 48.03 102 LEU A C 1
ATOM 828 O O . LEU A 1 102 ? 0.472 -0.071 19.258 1.00 48.03 102 LEU A O 1
ATOM 832 N N . SER A 1 103 ? -0.032 -1.453 20.963 1.00 49.06 103 SER A N 1
ATOM 833 C CA . SER A 1 103 ? 1.337 -1.473 21.461 1.00 49.06 103 SER A CA 1
ATOM 834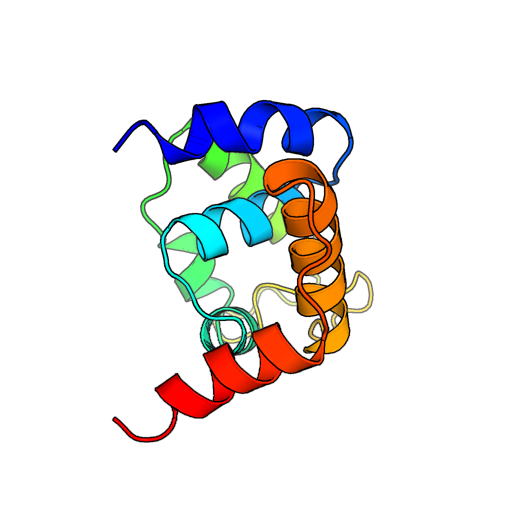 C C . SER A 1 103 ? 2.195 -2.187 20.416 1.00 49.06 103 SER A C 1
ATOM 836 O O . SER A 1 103 ? 1.747 -3.130 19.763 1.00 49.06 103 SER A O 1
ATOM 838 N N . GLN A 1 104 ? 3.433 -1.729 20.246 1.00 47.66 104 GLN A N 1
ATOM 839 C CA . GLN A 1 104 ? 4.400 -2.343 19.334 1.00 47.66 104 GLN A CA 1
ATOM 840 C C . GLN A 1 104 ? 4.546 -3.861 19.580 1.00 47.66 104 GLN A C 1
ATOM 842 O O . GLN A 1 104 ? 4.804 -4.609 18.643 1.00 47.66 104 GLN A O 1
ATOM 847 N N . VAL A 1 105 ? 4.296 -4.303 20.821 1.00 48.47 105 VAL A N 1
ATOM 848 C CA . VAL A 1 105 ? 4.277 -5.707 21.255 1.00 48.47 105 VAL A CA 1
ATOM 849 C C . VAL A 1 105 ? 3.068 -6.461 20.697 1.00 48.47 105 VAL A C 1
ATOM 851 O O . VAL A 1 105 ? 3.252 -7.497 20.077 1.00 48.47 105 VAL A O 1
ATOM 854 N N . ALA A 1 106 ? 1.851 -5.918 20.812 1.00 50.25 106 ALA A N 1
ATOM 855 C CA . ALA A 1 106 ? 0.643 -6.560 20.276 1.00 50.25 106 ALA A CA 1
ATOM 856 C C . ALA A 1 106 ? 0.683 -6.696 18.744 1.00 50.25 106 ALA A C 1
ATOM 858 O O . ALA A 1 106 ? 0.126 -7.629 18.172 1.00 50.25 106 ALA A O 1
ATOM 859 N N . PHE A 1 107 ? 1.365 -5.766 18.070 1.00 49.56 107 PHE A N 1
ATOM 860 C CA . PHE A 1 107 ? 1.606 -5.862 16.635 1.00 49.56 107 PHE A CA 1
ATOM 861 C C . PHE A 1 107 ? 2.663 -6.922 16.296 1.00 49.56 107 PHE A C 1
ATOM 863 O O . PHE A 1 107 ? 2.457 -7.702 15.372 1.00 49.56 107 PHE A O 1
ATOM 870 N N . GLN A 1 108 ? 3.768 -6.988 17.050 1.00 46.59 108 GLN A N 1
ATOM 871 C CA . GLN A 1 108 ? 4.763 -8.055 16.894 1.00 46.59 108 GLN A CA 1
ATOM 872 C C . GLN A 1 108 ? 4.159 -9.442 17.136 1.00 46.59 108 GLN A C 1
ATOM 874 O O . GLN A 1 108 ? 4.396 -10.331 16.331 1.00 46.59 108 GLN A O 1
ATOM 879 N N . GLU A 1 109 ? 3.326 -9.616 18.162 1.00 51.84 109 GLU A N 1
AT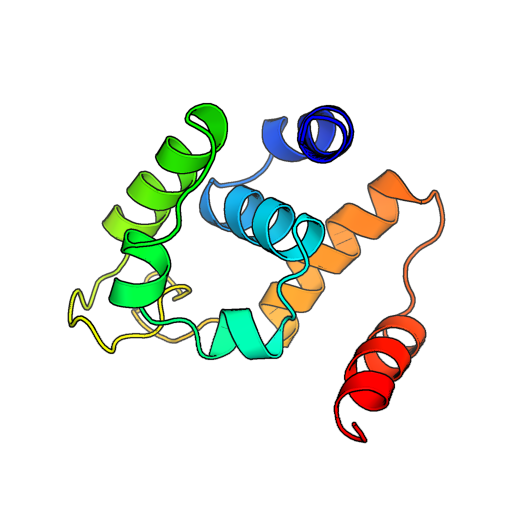OM 880 C CA . GLU A 1 109 ? 2.625 -10.881 18.425 1.00 51.84 109 GLU A CA 1
ATOM 881 C C . GLU A 1 109 ? 1.683 -11.272 17.275 1.00 51.84 109 GLU A C 1
ATOM 883 O O . GLU A 1 109 ? 1.585 -12.447 16.919 1.00 51.84 109 GLU A O 1
ATOM 888 N N . HIS A 1 110 ? 1.027 -10.297 16.637 1.00 46.91 110 HIS A N 1
ATOM 889 C CA . HIS A 1 110 ? 0.154 -10.557 15.490 1.00 46.91 110 HIS A CA 1
ATOM 890 C C . HIS A 1 110 ? 0.931 -10.957 14.227 1.00 46.91 110 HIS A C 1
ATOM 892 O O . HIS A 1 110 ? 0.474 -11.805 13.471 1.00 46.91 110 HIS A O 1
ATOM 898 N N . VAL A 1 111 ? 2.119 -10.382 14.014 1.00 42.22 111 VAL A N 1
ATOM 899 C CA . VAL A 1 111 ? 2.997 -10.741 12.888 1.00 42.22 111 VAL A CA 1
ATOM 900 C C . VAL A 1 111 ? 3.670 -12.097 13.126 1.00 42.22 111 VAL A C 1
ATOM 902 O O . VAL A 1 111 ? 3.672 -12.935 12.233 1.00 42.22 111 VAL A O 1
ATOM 905 N N . SER A 1 112 ? 4.173 -12.359 14.334 1.00 39.00 112 SER A N 1
ATOM 906 C CA . SER A 1 112 ? 4.843 -13.623 14.674 1.00 39.00 112 SER A CA 1
ATOM 907 C C . SER A 1 112 ? 3.894 -14.822 14.750 1.00 39.00 112 SER A C 1
ATOM 909 O O . SER A 1 112 ? 4.309 -15.934 14.460 1.00 39.00 112 SER A O 1
ATOM 911 N N . SER A 1 113 ? 2.614 -14.622 15.080 1.00 39.78 113 SER A N 1
ATOM 912 C CA . SER A 1 113 ? 1.613 -15.706 15.076 1.00 39.78 113 SER A CA 1
ATOM 913 C C . SER A 1 113 ? 1.159 -16.142 13.675 1.00 39.78 113 SER A C 1
ATOM 915 O O . SER A 1 113 ? 0.442 -17.131 13.558 1.00 39.78 113 SER A O 1
ATOM 917 N N . GLN A 1 114 ? 1.574 -15.430 12.622 1.00 42.91 114 GLN A N 1
ATOM 918 C CA . GLN A 1 114 ? 1.285 -15.759 11.221 1.00 42.91 114 GLN A CA 1
ATOM 919 C C . GLN A 1 114 ? 2.486 -16.399 10.494 1.00 42.91 114 GLN A C 1
ATOM 921 O O . GLN A 1 114 ? 2.327 -16.827 9.358 1.00 42.91 114 GLN A O 1
ATOM 926 N N . GLU A 1 115 ? 3.671 -16.488 11.117 1.00 41.53 115 GLU A N 1
ATOM 927 C CA . GLU A 1 115 ? 4.859 -17.141 10.525 1.00 41.53 115 GLU A CA 1
ATOM 928 C C . GLU A 1 115 ? 4.978 -18.643 10.876 1.00 41.53 115 GLU A C 1
ATOM 930 O O . GLU A 1 115 ? 5.867 -19.314 10.359 1.00 41.53 115 GLU A O 1
ATOM 935 N N . ASP A 1 116 ? 4.061 -19.183 11.692 1.00 34.09 116 ASP A N 1
ATOM 936 C CA . ASP A 1 116 ? 4.013 -20.597 12.123 1.00 34.09 116 ASP A CA 1
ATOM 937 C C . ASP A 1 116 ? 2.815 -21.390 11.529 1.00 34.09 116 ASP A C 1
ATOM 939 O O . ASP A 1 116 ? 2.384 -22.404 12.084 1.00 34.09 116 ASP A O 1
ATOM 943 N N . SER A 1 117 ? 2.237 -20.952 10.402 1.00 36.09 117 SER A N 1
ATOM 944 C CA . SER A 1 117 ? 1.223 -21.703 9.624 1.00 36.09 117 SER A CA 1
ATOM 945 C C . SER A 1 117 ? 1.603 -21.795 8.154 1.00 36.09 117 SER A C 1
ATOM 947 O O . SER A 1 117 ? 1.318 -22.858 7.557 1.00 36.09 117 SER A O 1
#

Radius of gyration: 14.15 Å; chains: 1; bounding box: 34×36×36 Å

Secondary structure (DSSP, 8-state):
--HHHHHHHHHHTTS-HHHHHHHHHHHTT--HHHHHH-BHHHHHH----HHHHHHHHHHHHT-S---TTSBSSB-TTSPBPPHHHHHHHHHHHHHHHSSS---HHHHHHHHHTTS--

pLDDT: mean 73.82, std 17.3, range [34.09, 94.12]

Sequence (117 aa):
MGVCMEKLQPFFRRRPSKSRLILFLVAEGYSVPDLLRMSVKELSSLDLPEEISHYRDETLLFIKDTSEGAPAFQFKNGRPMLYGDFHRVISMATRYVLDKPLSQVAFQEHVSSQEDS